Protein AF-A0A429F211-F1 (afdb_monomer_lite)

Radius of gyration: 15.54 Å; chains: 1; bounding box: 36×28×42 Å

Foldseek 3Di:
DDDDDPPPPDPDDDDDDDPVVVVVLVVVCVVVVHDSVVVVVVVVVVVVVVVCVVVVPPPDD

Sequence (61 aa):
MAGRPATGQTPAISFRPPVALRQELDKLAKSDGRDRSDVLIEAVHDWVRKRKRELGAAPQA

pLDDT: mean 78.62, std 16.05, range [38.41, 93.19]

Secondary structure (DSSP, 8-state):
------TTSSPPP-----HHHHHHHHHHHHHTT--HHHHHHHHHHHHHHHHHHHHHTS---

Structure (mmCIF, N/CA/C/O ba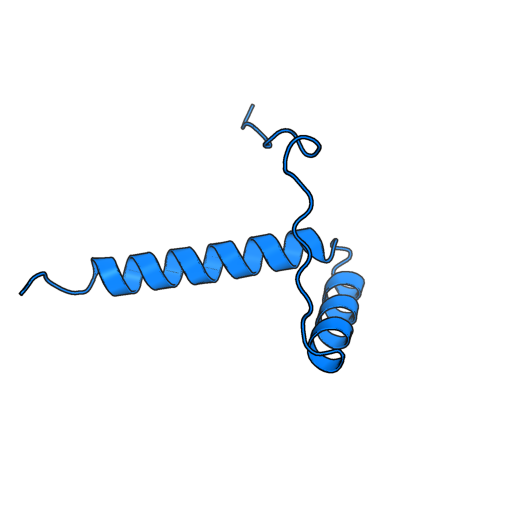ckbone):
data_AF-A0A429F211-F1
#
_entry.id   AF-A0A429F211-F1
#
loop_
_atom_site.group_PDB
_atom_site.id
_atom_site.type_symbol
_atom_site.label_atom_id
_atom_site.label_alt_id
_atom_site.label_comp_id
_atom_site.label_asym_id
_atom_site.label_entity_id
_atom_site.label_seq_id
_atom_site.pdbx_PDB_ins_code
_atom_site.Cartn_x
_atom_site.Cartn_y
_atom_site.Cartn_z
_atom_site.occupancy
_atom_site.B_iso_or_equiv
_atom_site.auth_seq_id
_atom_site.auth_comp_id
_atom_site.auth_asym_id
_atom_site.auth_atom_id
_atom_site.pdbx_PDB_model_num
ATOM 1 N N . MET A 1 1 ? -19.779 7.945 -19.496 1.00 39.81 1 MET A N 1
ATOM 2 C CA . MET A 1 1 ? -18.482 7.258 -19.304 1.00 39.81 1 MET A CA 1
ATOM 3 C C . MET A 1 1 ? -17.871 7.778 -18.013 1.00 39.81 1 MET A C 1
ATOM 5 O O . MET A 1 1 ? -17.802 8.987 -17.853 1.00 39.81 1 MET A O 1
ATOM 9 N N . ALA A 1 2 ? -17.563 6.894 -17.062 1.00 47.59 2 ALA A N 1
ATOM 10 C CA . ALA A 1 2 ? -17.120 7.261 -15.717 1.00 47.59 2 ALA A CA 1
ATOM 11 C C . ALA A 1 2 ? -15.836 8.107 -15.759 1.00 47.59 2 ALA A C 1
ATOM 13 O O . ALA A 1 2 ? -14.864 7.728 -16.412 1.00 47.59 2 ALA A O 1
ATOM 14 N N . GLY A 1 3 ? -15.865 9.262 -15.088 1.00 47.34 3 GLY A N 1
ATOM 15 C CA . GLY A 1 3 ? -14.775 10.228 -15.044 1.00 47.34 3 GLY A CA 1
ATOM 16 C C . GLY A 1 3 ? -13.537 9.636 -14.387 1.00 47.34 3 GLY A C 1
ATOM 17 O O . GLY A 1 3 ? -13.434 9.597 -13.163 1.00 47.34 3 GLY A O 1
ATOM 18 N N . ARG A 1 4 ? -12.581 9.189 -15.202 1.00 50.31 4 ARG A N 1
ATOM 19 C CA . ARG A 1 4 ? -11.201 9.075 -14.739 1.00 50.31 4 ARG A CA 1
ATOM 20 C C . ARG A 1 4 ? -10.740 10.504 -14.422 1.00 50.31 4 ARG A C 1
ATOM 22 O O . ARG A 1 4 ? -10.833 11.348 -15.317 1.00 50.31 4 ARG A O 1
ATOM 29 N N . PRO A 1 5 ? -10.321 10.818 -13.182 1.00 55.84 5 PRO A N 1
ATOM 30 C CA . PRO A 1 5 ? -9.734 12.121 -12.889 1.00 55.84 5 PRO A CA 1
ATOM 31 C C . PRO A 1 5 ? -8.587 12.352 -13.874 1.00 55.84 5 PRO A C 1
ATOM 33 O O . PRO A 1 5 ? -7.880 11.401 -14.206 1.00 55.84 5 PRO A O 1
ATOM 36 N N . ALA A 1 6 ? -8.450 13.574 -14.393 1.00 62.06 6 ALA A N 1
ATOM 37 C CA . ALA A 1 6 ? -7.433 13.912 -15.383 1.00 62.06 6 ALA A CA 1
ATOM 38 C C . ALA A 1 6 ? -6.036 13.635 -14.803 1.00 62.06 6 ALA A C 1
ATOM 40 O O . ALA A 1 6 ? -5.458 14.471 -14.105 1.00 62.06 6 ALA A O 1
ATOM 41 N N . THR A 1 7 ? -5.514 12.432 -15.050 1.00 58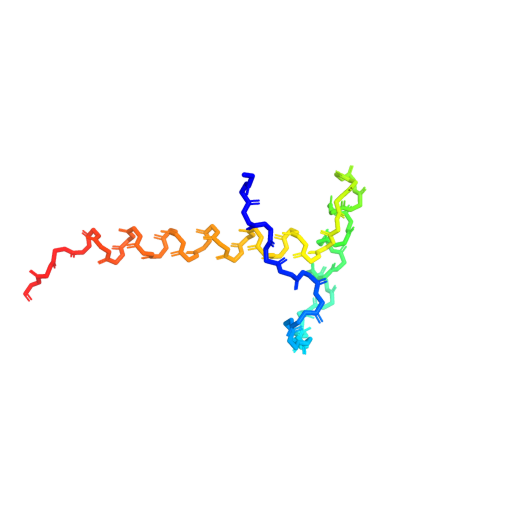.72 7 THR A N 1
ATOM 42 C CA . THR A 1 7 ? -4.178 11.994 -14.653 1.00 58.72 7 THR A CA 1
ATOM 43 C C . THR A 1 7 ? -3.184 12.916 -15.349 1.00 58.72 7 THR A C 1
ATOM 45 O O . THR A 1 7 ? -2.963 12.794 -16.551 1.00 58.72 7 THR A O 1
ATOM 48 N N . GLY A 1 8 ? -2.688 13.911 -14.611 1.00 57.78 8 GLY A N 1
ATOM 49 C CA . GLY A 1 8 ? -1.855 14.999 -15.132 1.00 57.78 8 GLY A CA 1
ATOM 50 C C . GLY A 1 8 ? -2.050 16.351 -14.437 1.00 57.78 8 GLY A C 1
ATOM 51 O O . GLY A 1 8 ? -1.165 17.192 -14.530 1.00 57.78 8 GLY A O 1
ATOM 52 N N . GLN A 1 9 ? -3.161 16.569 -13.717 1.00 66.06 9 GLN A N 1
ATOM 53 C CA . GLN A 1 9 ? -3.406 17.837 -13.000 1.00 66.06 9 GLN A CA 1
ATOM 54 C C . GLN A 1 9 ? -3.133 17.785 -11.492 1.00 66.06 9 GLN A C 1
ATOM 56 O O . GLN A 1 9 ? -3.083 18.823 -10.835 1.00 66.06 9 GLN A O 1
ATOM 61 N N . THR A 1 10 ? -2.964 16.595 -10.917 1.00 67.56 10 THR A N 1
ATOM 62 C CA . THR A 1 10 ? -2.660 16.467 -9.490 1.00 67.56 10 THR A CA 1
ATOM 63 C C . THR A 1 10 ? -1.170 16.729 -9.262 1.00 67.56 10 THR A C 1
ATOM 65 O O . THR A 1 10 ? -0.348 16.047 -9.881 1.00 67.56 10 THR A O 1
ATOM 68 N N . PRO A 1 11 ? -0.794 17.685 -8.392 1.00 71.69 11 PRO A N 1
ATOM 69 C CA . PRO A 1 11 ? 0.608 17.923 -8.079 1.00 71.69 11 PRO A CA 1
ATOM 70 C C . PRO A 1 11 ? 1.237 16.655 -7.497 1.00 71.69 11 PRO A C 1
ATOM 72 O O . PRO A 1 11 ? 0.627 15.961 -6.679 1.00 71.69 11 PRO A O 1
ATOM 75 N N . ALA A 1 12 ? 2.460 16.347 -7.930 1.00 74.75 12 ALA A N 1
ATOM 76 C CA . ALA A 1 12 ? 3.180 15.176 -7.454 1.00 74.75 12 ALA A CA 1
ATOM 77 C C . ALA A 1 12 ? 3.463 15.311 -5.953 1.00 74.75 12 ALA A C 1
ATOM 79 O O . ALA A 1 12 ? 4.130 16.246 -5.509 1.00 74.75 12 ALA A O 1
ATOM 80 N N . ILE A 1 13 ? 2.977 14.352 -5.169 1.00 77.94 13 ILE A N 1
ATOM 81 C CA . ILE A 1 13 ? 3.265 14.269 -3.739 1.00 77.94 13 ILE A CA 1
ATOM 82 C C . ILE A 1 13 ? 4.448 13.322 -3.554 1.00 77.94 13 ILE A C 1
ATOM 84 O O . ILE A 1 13 ? 4.418 12.171 -3.989 1.00 77.94 13 ILE A O 1
ATOM 88 N N . SER A 1 14 ? 5.500 13.804 -2.894 1.00 75.75 14 SER A N 1
ATOM 89 C CA . SER A 1 14 ? 6.659 12.980 -2.553 1.00 75.75 14 SER A CA 1
ATOM 90 C C . SER A 1 14 ? 6.469 12.349 -1.179 1.00 75.75 14 SER A C 1
ATOM 92 O O . SER A 1 14 ? 6.514 13.034 -0.162 1.00 75.75 14 SER A O 1
ATOM 94 N N . PHE A 1 15 ? 6.300 11.030 -1.145 1.00 79.75 15 PHE A N 1
ATOM 95 C CA . PHE A 1 15 ? 6.341 10.237 0.081 1.00 79.75 15 PHE A CA 1
ATOM 96 C C . PHE A 1 15 ? 7.644 9.434 0.124 1.00 79.75 15 PHE A C 1
ATOM 98 O O . PHE A 1 15 ? 8.081 8.882 -0.888 1.00 79.75 15 PHE A O 1
ATOM 105 N N . ARG A 1 16 ? 8.287 9.375 1.293 1.00 82.38 16 ARG A N 1
ATOM 106 C CA . ARG A 1 16 ? 9.532 8.623 1.504 1.00 82.38 16 ARG A CA 1
ATOM 107 C C . ARG A 1 16 ? 9.258 7.426 2.423 1.00 82.38 16 ARG A C 1
ATOM 109 O O . ARG A 1 16 ? 9.511 7.522 3.621 1.00 82.38 16 ARG A O 1
ATOM 116 N N . PRO A 1 17 ? 8.727 6.311 1.888 1.00 85.19 17 PRO A N 1
ATOM 117 C CA . PRO A 1 17 ? 8.585 5.087 2.665 1.00 85.19 17 PRO A CA 1
ATOM 118 C C . PRO A 1 17 ? 9.962 4.510 3.031 1.00 85.19 17 PRO A C 1
ATOM 120 O O . PRO A 1 17 ? 10.934 4.733 2.296 1.00 85.19 17 PRO A O 1
ATOM 123 N N . PRO A 1 18 ? 10.049 3.709 4.108 1.00 92.50 18 PRO A N 1
ATOM 124 C CA . PRO A 1 18 ? 11.212 2.870 4.370 1.00 92.50 18 PRO A CA 1
ATOM 125 C C . PRO A 1 18 ? 11.595 2.039 3.139 1.00 92.50 18 PRO A C 1
ATOM 127 O O . PRO A 1 18 ? 10.730 1.532 2.419 1.00 92.50 18 PRO A O 1
ATOM 130 N N . VAL A 1 19 ? 12.901 1.888 2.900 1.00 88.56 19 VAL A N 1
ATOM 131 C CA . VAL A 1 19 ? 13.425 1.258 1.675 1.00 88.56 19 VAL A CA 1
ATOM 132 C C . VAL A 1 19 ? 12.921 -0.176 1.509 1.00 88.56 19 VAL A C 1
ATOM 134 O O . VAL A 1 19 ? 12.509 -0.535 0.408 1.00 88.56 19 VAL A O 1
ATOM 137 N N . ALA A 1 20 ? 12.895 -0.960 2.591 1.00 90.56 20 ALA A N 1
ATOM 138 C CA . ALA A 1 20 ? 12.416 -2.343 2.570 1.00 90.56 20 ALA A CA 1
ATOM 139 C C . ALA A 1 20 ? 10.957 -2.430 2.093 1.00 90.56 20 ALA A C 1
ATOM 141 O O . ALA A 1 20 ? 10.670 -3.107 1.109 1.00 90.56 20 ALA A O 1
ATOM 142 N N . LEU A 1 21 ? 10.070 -1.631 2.696 1.00 89.31 21 LEU A N 1
ATOM 143 C CA . LEU A 1 21 ? 8.654 -1.580 2.328 1.00 89.31 21 LEU A CA 1
ATOM 144 C C . LEU A 1 21 ? 8.459 -1.188 0.857 1.00 89.31 21 LEU A C 1
ATOM 146 O O . LEU A 1 21 ? 7.638 -1.770 0.152 1.00 89.31 21 LEU A O 1
ATOM 150 N N . ARG A 1 22 ? 9.235 -0.208 0.375 1.00 87.38 22 ARG A N 1
ATOM 151 C CA . ARG A 1 22 ? 9.193 0.203 -1.033 1.00 87.38 22 ARG A CA 1
ATOM 152 C C . ARG A 1 22 ? 9.586 -0.941 -1.964 1.00 87.38 22 ARG A C 1
ATOM 154 O O . ARG A 1 22 ? 8.925 -1.137 -2.976 1.00 87.38 22 ARG A O 1
ATOM 161 N N . GLN A 1 23 ? 10.658 -1.663 -1.646 1.00 91.75 23 GLN A N 1
ATOM 162 C CA . GLN A 1 23 ? 11.149 -2.761 -2.479 1.00 91.75 23 GLN A CA 1
ATOM 163 C C . GLN A 1 23 ? 10.163 -3.927 -2.534 1.00 91.75 23 GLN A C 1
ATOM 165 O O . GLN A 1 23 ? 9.937 -4.472 -3.614 1.00 91.75 23 GLN A O 1
ATOM 170 N N . GLU A 1 24 ? 9.555 -4.285 -1.403 1.00 92.12 24 GLU A N 1
ATOM 171 C CA . GLU A 1 24 ? 8.520 -5.320 -1.355 1.00 92.12 24 GLU A CA 1
ATOM 172 C C . GLU A 1 24 ? 7.299 -4.927 -2.186 1.00 92.12 24 GLU A C 1
ATOM 174 O O . GLU A 1 24 ? 6.834 -5.712 -3.012 1.00 92.12 24 GLU A O 1
ATOM 179 N N . LEU A 1 25 ? 6.841 -3.681 -2.049 1.00 89.62 25 LEU A N 1
ATOM 180 C CA . LEU A 1 25 ? 5.741 -3.151 -2.844 1.00 89.62 25 LEU A CA 1
ATOM 181 C C . LEU A 1 25 ? 6.063 -3.142 -4.345 1.00 89.62 25 LEU A C 1
ATOM 183 O O . LEU A 1 25 ? 5.246 -3.584 -5.145 1.00 89.62 25 LEU A O 1
ATOM 187 N N . ASP A 1 26 ? 7.249 -2.666 -4.738 1.00 89.19 26 ASP A N 1
ATOM 188 C CA . ASP A 1 26 ? 7.691 -2.673 -6.138 1.00 89.19 26 ASP A CA 1
ATOM 189 C C . ASP A 1 26 ? 7.765 -4.108 -6.695 1.00 89.19 26 ASP A C 1
ATOM 191 O O . ASP A 1 26 ? 7.461 -4.329 -7.866 1.00 89.19 26 ASP A O 1
ATOM 195 N N . LYS A 1 27 ? 8.152 -5.095 -5.876 1.00 93.19 27 LYS A N 1
ATOM 196 C CA . LYS A 1 27 ? 8.196 -6.507 -6.280 1.00 93.19 27 LYS A CA 1
ATOM 197 C C . LYS A 1 27 ? 6.793 -7.073 -6.518 1.00 93.19 27 LYS A C 1
ATOM 199 O O . LYS A 1 27 ? 6.584 -7.706 -7.549 1.00 93.19 27 LYS A O 1
ATOM 204 N N . LEU A 1 28 ? 5.856 -6.817 -5.603 1.00 91.94 28 LEU A N 1
ATOM 205 C CA . LEU A 1 28 ? 4.461 -7.264 -5.705 1.00 91.94 28 LEU A CA 1
ATOM 206 C C . LEU A 1 28 ? 3.715 -6.567 -6.852 1.00 91.94 28 LEU A C 1
ATOM 208 O O . LEU A 1 28 ? 3.039 -7.208 -7.648 1.00 91.94 28 LEU A O 1
ATOM 212 N N . ALA A 1 29 ? 3.896 -5.255 -7.009 1.00 90.19 29 ALA A N 1
ATOM 213 C CA . ALA 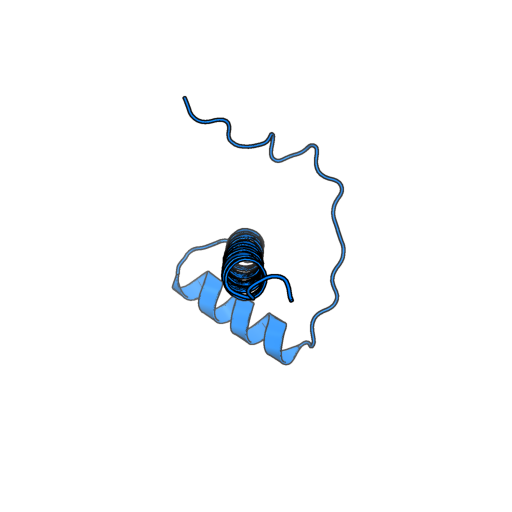A 1 29 ? 3.285 -4.514 -8.110 1.00 90.19 29 ALA A CA 1
ATOM 214 C C . ALA A 1 29 ? 3.778 -5.030 -9.473 1.00 90.19 29 ALA A C 1
ATOM 216 O O . ALA A 1 29 ? 2.983 -5.220 -10.392 1.00 90.19 29 ALA A O 1
ATOM 217 N N . LYS A 1 30 ? 5.080 -5.336 -9.587 1.00 90.44 30 LYS A N 1
ATOM 218 C CA . LYS A 1 30 ? 5.655 -5.933 -10.799 1.00 90.44 30 LYS A CA 1
ATOM 219 C C . LYS A 1 30 ? 5.130 -7.336 -11.085 1.00 90.44 30 LYS A C 1
ATOM 221 O O . LYS A 1 30 ? 4.900 -7.629 -12.254 1.00 90.44 30 LYS A O 1
ATOM 226 N N . SER A 1 31 ? 4.955 -8.193 -10.074 1.00 90.88 31 SER A N 1
ATOM 227 C CA . SER A 1 31 ? 4.388 -9.534 -10.297 1.00 90.88 31 SER A CA 1
ATOM 228 C C . SER A 1 31 ? 2.952 -9.472 -10.808 1.00 90.88 31 SER A C 1
ATOM 230 O O . SER A 1 31 ? 2.567 -10.298 -11.629 1.00 90.88 31 SER A O 1
ATOM 232 N N . ASP A 1 32 ? 2.207 -8.450 -10.392 1.00 86.62 32 ASP A N 1
ATOM 233 C CA . ASP A 1 32 ? 0.812 -8.246 -10.786 1.00 86.62 32 ASP A CA 1
ATOM 234 C C . ASP A 1 32 ? 0.665 -7.412 -12.072 1.00 86.62 32 ASP A C 1
ATOM 236 O O . ASP A 1 32 ? -0.452 -7.158 -12.525 1.00 86.62 32 ASP A O 1
ATOM 240 N N . GLY A 1 33 ? 1.779 -6.960 -12.666 1.00 89.31 33 GLY A N 1
ATOM 241 C CA . GLY A 1 33 ? 1.782 -6.104 -13.856 1.00 89.31 33 GLY A CA 1
ATOM 242 C C . GLY A 1 33 ? 1.154 -4.722 -13.635 1.00 89.31 33 GLY A C 1
ATOM 243 O O . GLY A 1 33 ? 0.673 -4.110 -14.588 1.00 89.31 33 GLY A O 1
ATOM 244 N N . ARG A 1 34 ? 1.124 -4.234 -12.389 1.00 86.69 34 ARG A N 1
ATOM 245 C CA . ARG A 1 34 ? 0.496 -2.965 -11.992 1.00 86.69 34 ARG A CA 1
ATOM 246 C C . ARG A 1 34 ? 1.532 -1.873 -11.729 1.00 86.69 34 ARG A C 1
ATOM 248 O O . ARG A 1 34 ? 2.667 -2.154 -11.342 1.00 86.69 34 ARG A O 1
ATOM 255 N N . ASP A 1 35 ? 1.127 -0.612 -11.889 1.00 87.44 35 ASP A N 1
ATOM 256 C CA . ASP A 1 35 ? 1.946 0.521 -11.455 1.00 87.44 35 ASP A CA 1
ATOM 257 C C . ASP A 1 35 ? 1.952 0.631 -9.925 1.00 87.44 35 ASP A C 1
ATOM 259 O O . ASP A 1 35 ? 0.935 0.435 -9.254 1.00 87.44 35 ASP A O 1
ATOM 263 N N . ARG A 1 36 ? 3.107 0.992 -9.356 1.00 87.31 36 ARG A N 1
ATOM 264 C CA . ARG A 1 36 ? 3.253 1.167 -7.904 1.00 87.31 36 ARG A CA 1
ATOM 265 C C . ARG A 1 36 ? 2.284 2.220 -7.360 1.00 87.31 36 ARG A C 1
ATOM 267 O O . ARG A 1 36 ? 1.787 2.072 -6.245 1.00 87.31 36 ARG A O 1
ATOM 274 N N . SER A 1 37 ? 2.056 3.295 -8.107 1.00 83.69 37 SER A N 1
ATOM 275 C CA . SER A 1 37 ? 1.200 4.406 -7.687 1.00 83.69 37 SER A CA 1
ATOM 276 C C . SER A 1 37 ? -0.257 3.969 -7.621 1.00 83.69 37 SER A C 1
ATOM 278 O O . SER A 1 37 ? -0.925 4.301 -6.647 1.00 83.69 37 SER A O 1
ATOM 280 N N . ASP A 1 38 ? -0.723 3.167 -8.582 1.00 85.25 38 ASP A N 1
ATOM 281 C CA . ASP A 1 38 ? -2.074 2.592 -8.557 1.00 85.25 38 ASP A CA 1
ATOM 282 C C . ASP A 1 38 ? -2.290 1.726 -7.311 1.00 85.25 38 ASP A C 1
ATOM 284 O O . ASP A 1 38 ? -3.278 1.904 -6.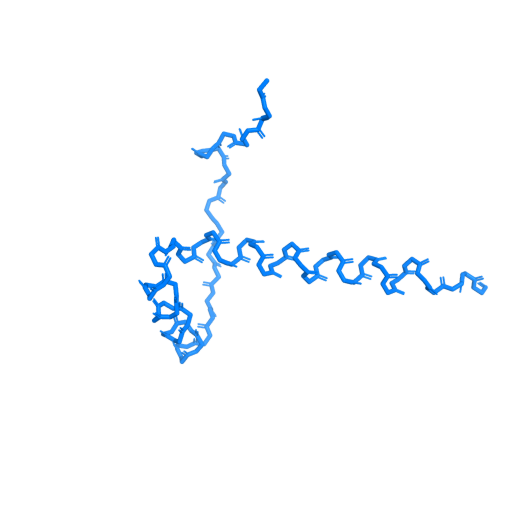598 1.00 85.25 38 ASP A O 1
ATOM 288 N N . VAL A 1 39 ? -1.331 0.851 -6.983 1.00 90.00 39 VAL A N 1
ATOM 289 C CA . VAL A 1 39 ? -1.413 0.000 -5.781 1.00 90.00 39 VAL A CA 1
ATOM 290 C C . VAL A 1 39 ? -1.443 0.841 -4.499 1.00 90.00 39 VAL A C 1
ATOM 292 O O . VAL A 1 39 ? -2.213 0.554 -3.582 1.00 90.00 39 VAL A O 1
ATOM 295 N N . LEU A 1 40 ? -0.646 1.912 -4.426 1.00 88.00 40 LEU A N 1
ATOM 296 C CA . LEU A 1 40 ? -0.662 2.830 -3.282 1.00 88.00 40 LEU A CA 1
ATOM 297 C C . LEU A 1 40 ? -1.998 3.563 -3.148 1.00 88.00 40 LEU A C 1
ATOM 299 O O . LEU A 1 40 ? -2.527 3.673 -2.043 1.00 88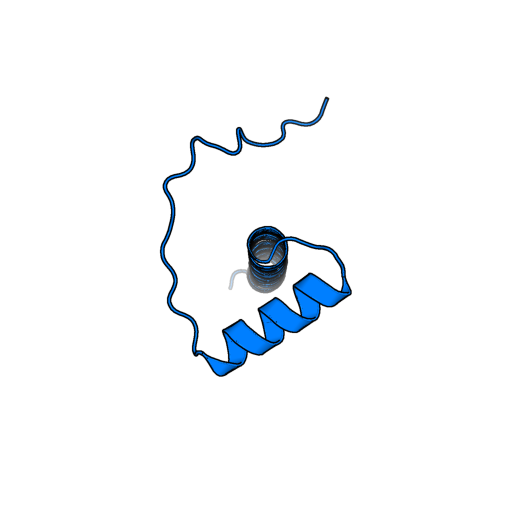.00 40 LEU A O 1
ATOM 303 N N . ILE A 1 41 ? -2.542 4.061 -4.257 1.00 87.44 41 ILE A N 1
ATOM 304 C CA . ILE A 1 41 ? -3.829 4.759 -4.280 1.00 87.44 41 ILE A CA 1
ATOM 305 C C . ILE A 1 41 ? -4.947 3.814 -3.822 1.00 87.44 41 ILE A C 1
ATOM 307 O O . ILE A 1 41 ? -5.774 4.202 -2.993 1.00 87.44 41 ILE A O 1
ATOM 311 N N . GLU A 1 42 ? -4.945 2.569 -4.303 1.00 89.00 42 GLU A N 1
ATOM 312 C CA . GLU A 1 42 ? -5.902 1.535 -3.901 1.00 89.00 42 GLU A CA 1
ATOM 313 C C . GLU A 1 42 ? -5.812 1.245 -2.394 1.00 89.00 42 GLU A C 1
ATOM 315 O O . GLU A 1 42 ? -6.815 1.356 -1.686 1.00 89.00 42 GLU A O 1
ATOM 320 N N . ALA A 1 43 ? -4.606 0.989 -1.873 1.00 89.94 43 ALA A N 1
ATOM 321 C CA . ALA A 1 43 ? -4.387 0.717 -0.452 1.00 89.94 43 ALA A CA 1
ATOM 322 C C . ALA A 1 43 ? -4.842 1.880 0.451 1.00 89.94 43 ALA A C 1
ATOM 324 O O . ALA A 1 43 ? -5.442 1.663 1.509 1.00 89.94 43 ALA A O 1
ATOM 325 N N . VAL A 1 44 ? -4.602 3.126 0.026 1.00 89.31 44 VAL A N 1
ATOM 326 C CA . VAL A 1 44 ? -5.073 4.323 0.738 1.00 89.31 44 VAL A CA 1
ATOM 327 C C . VAL A 1 44 ? -6.599 4.414 0.706 1.00 89.31 44 VAL A C 1
ATOM 329 O O . VAL A 1 44 ? -7.211 4.691 1.740 1.00 89.31 44 VAL A O 1
ATOM 332 N N . HIS A 1 45 ? -7.236 4.152 -0.439 1.00 89.69 45 HIS A N 1
ATOM 333 C CA . HIS A 1 45 ? -8.696 4.118 -0.530 1.00 89.69 45 HIS A CA 1
ATOM 334 C C . HIS A 1 45 ? -9.305 3.071 0.403 1.00 89.69 45 HIS A C 1
ATOM 336 O O . HIS A 1 45 ? -10.283 3.379 1.091 1.00 89.69 45 HIS A O 1
ATOM 342 N N . ASP A 1 46 ? -8.732 1.870 0.454 1.00 91.56 46 ASP A N 1
ATOM 343 C CA . ASP A 1 46 ? -9.201 0.792 1.322 1.00 91.56 46 ASP A CA 1
ATOM 344 C C . ASP A 1 46 ? -9.079 1.164 2.799 1.00 91.56 46 ASP A 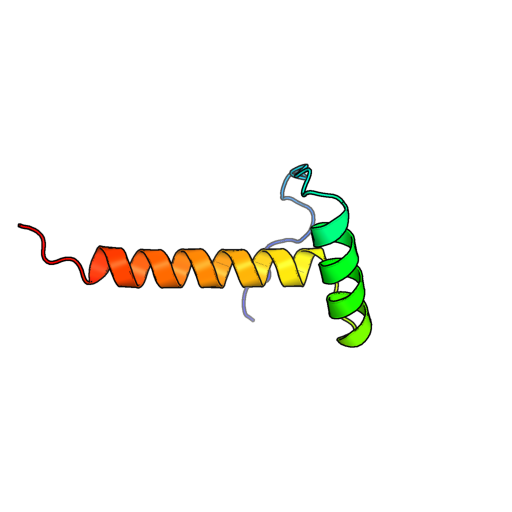C 1
ATOM 346 O O . ASP A 1 46 ? -10.048 1.059 3.559 1.00 91.56 46 ASP A O 1
ATOM 350 N N . TRP A 1 47 ? -7.932 1.721 3.196 1.00 91.44 47 TRP A N 1
ATOM 351 C CA . TRP A 1 47 ? -7.721 2.187 4.562 1.00 91.44 47 TRP A CA 1
ATOM 352 C C . TRP A 1 47 ? -8.699 3.302 4.955 1.00 91.44 47 TRP A C 1
ATOM 354 O O . TRP A 1 47 ? -9.327 3.226 6.013 1.00 91.44 47 TRP A O 1
ATOM 364 N N . VAL A 1 48 ? -8.899 4.309 4.095 1.00 89.44 48 VAL A N 1
ATOM 365 C CA . VAL A 1 48 ? -9.854 5.404 4.347 1.00 89.44 48 VAL A CA 1
ATOM 366 C C . VAL A 1 48 ? -11.284 4.877 4.439 1.00 89.44 48 VAL A C 1
ATOM 368 O O . VAL A 1 48 ? -12.031 5.287 5.327 1.00 89.44 48 VAL A O 1
ATOM 371 N N . ARG A 1 49 ? -11.693 3.966 3.548 1.00 90.81 49 ARG A N 1
ATOM 372 C CA . ARG A 1 49 ? -13.032 3.354 3.585 1.00 90.81 49 ARG A CA 1
ATOM 373 C C . ARG A 1 49 ? -13.234 2.551 4.862 1.00 90.81 49 ARG A C 1
ATOM 375 O O . ARG A 1 49 ? -14.273 2.706 5.499 1.00 90.81 49 ARG A O 1
ATOM 382 N N . LYS A 1 50 ? -12.245 1.746 5.257 1.00 90.94 50 LYS A N 1
ATOM 383 C CA . LYS A 1 50 ? -12.261 0.993 6.513 1.00 90.94 50 LYS A CA 1
ATOM 384 C C . LYS A 1 50 ? -12.406 1.932 7.709 1.00 90.94 50 LYS A C 1
ATOM 386 O O . LYS A 1 50 ? -13.335 1.766 8.490 1.00 90.94 50 LYS A O 1
ATOM 391 N N . ARG A 1 51 ? -11.583 2.981 7.792 1.00 91.31 51 ARG A N 1
ATOM 392 C CA . ARG A 1 51 ? -11.658 3.980 8.869 1.00 91.31 51 ARG A CA 1
ATOM 393 C C . ARG A 1 51 ? -12.995 4.707 8.914 1.00 91.31 51 ARG A C 1
ATOM 395 O O . ARG A 1 51 ? -13.552 4.874 9.989 1.00 91.31 51 ARG A O 1
ATOM 402 N N . LYS A 1 52 ? -13.547 5.098 7.763 1.00 88.38 52 LYS A N 1
ATOM 403 C CA . LYS A 1 52 ? -14.881 5.714 7.698 1.00 88.38 52 LYS A CA 1
ATOM 404 C C . LYS A 1 52 ? -15.981 4.765 8.169 1.00 88.38 52 LYS A C 1
ATOM 406 O O . LYS A 1 52 ? -16.903 5.220 8.831 1.00 88.38 52 LYS A O 1
ATOM 411 N N . ARG A 1 53 ? -15.887 3.468 7.853 1.00 87.44 53 ARG A N 1
ATOM 412 C CA . ARG A 1 53 ? -16.824 2.456 8.366 1.00 87.44 53 ARG A CA 1
ATOM 413 C C . ARG A 1 53 ? -16.703 2.300 9.877 1.00 87.44 53 ARG A C 1
ATOM 415 O O . ARG A 1 53 ? -17.720 2.303 10.548 1.00 87.44 53 ARG A O 1
ATOM 422 N N . GLU A 1 54 ? -15.486 2.210 10.404 1.00 88.62 54 GLU A N 1
ATOM 423 C CA . GLU A 1 54 ? -15.233 2.081 11.847 1.00 88.62 54 GLU A CA 1
ATOM 424 C C . GLU A 1 54 ? -15.713 3.314 12.628 1.00 88.62 54 GLU A C 1
ATOM 426 O O . GLU A 1 54 ? -16.362 3.175 13.657 1.00 88.62 54 GLU A O 1
ATOM 431 N N . LEU A 1 55 ? -15.449 4.519 12.114 1.00 80.81 55 LEU A N 1
ATOM 432 C CA . LEU A 1 55 ? -15.868 5.779 12.736 1.00 80.81 55 LEU A CA 1
ATOM 433 C C . LEU A 1 55 ? -17.368 6.055 12.569 1.00 80.81 55 LEU A C 1
ATOM 435 O O . LEU A 1 55 ? -17.981 6.615 13.465 1.00 80.81 55 LEU A O 1
ATOM 439 N N . GLY A 1 56 ? -17.970 5.657 11.445 1.00 66.19 56 GLY A N 1
ATOM 440 C CA . GLY A 1 56 ? -19.418 5.744 11.231 1.00 66.19 56 GLY A CA 1
ATOM 441 C C . GLY A 1 56 ? -20.216 4.665 11.971 1.00 66.19 56 GLY A C 1
ATOM 442 O O . GLY A 1 56 ? -21.415 4.827 12.168 1.00 66.19 56 GLY A O 1
ATOM 443 N N . ALA A 1 57 ? -19.558 3.576 12.382 1.00 58.53 57 ALA A N 1
ATOM 444 C CA . ALA A 1 57 ? -20.112 2.538 13.248 1.00 58.53 57 ALA A CA 1
ATOM 445 C C . ALA A 1 57 ? -19.872 2.812 14.743 1.00 58.53 57 ALA A C 1
ATOM 447 O O . ALA A 1 57 ? -20.373 2.058 15.575 1.00 58.53 57 ALA A O 1
ATOM 448 N N . ALA A 1 58 ? -19.136 3.872 15.099 1.00 50.53 58 ALA A N 1
ATOM 449 C CA . ALA A 1 58 ? -19.141 4.385 16.459 1.00 50.53 58 ALA A CA 1
ATOM 450 C C . ALA A 1 58 ? -20.484 5.108 16.673 1.00 50.53 58 ALA A C 1
ATOM 452 O O . ALA A 1 58 ? -20.727 6.123 16.013 1.00 50.53 58 ALA A O 1
ATOM 453 N N . PRO A 1 59 ? -21.388 4.604 17.536 1.00 46.34 59 PRO A N 1
ATOM 454 C CA . PRO A 1 59 ? -22.556 5.380 17.914 1.00 46.34 59 PRO A CA 1
ATOM 455 C C . PRO A 1 59 ? -22.045 6.676 18.543 1.00 46.34 59 PRO A C 1
ATOM 457 O O . PRO A 1 59 ? -21.186 6.644 19.425 1.00 46.34 59 PRO A O 1
ATOM 460 N N . GLN A 1 60 ? -22.531 7.812 18.043 1.00 47.47 60 GLN A N 1
ATOM 461 C CA . GLN A 1 60 ? -22.378 9.079 18.745 1.00 47.47 60 GLN A CA 1
ATOM 462 C C . GLN A 1 60 ? -22.914 8.873 20.167 1.00 47.47 60 GLN A C 1
ATOM 464 O O . GLN A 1 60 ? -24.092 8.545 20.329 1.00 47.47 60 GLN A O 1
ATOM 469 N N . ALA A 1 61 ? -22.020 8.971 21.149 1.00 38.41 61 ALA A N 1
ATOM 470 C CA . ALA A 1 61 ? -22.360 9.088 22.560 1.00 38.41 61 ALA A CA 1
ATOM 471 C C . ALA A 1 61 ? -22.711 10.542 22.880 1.00 38.41 61 ALA A C 1
ATOM 473 O O . ALA A 1 61 ? -22.073 11.437 22.273 1.00 38.41 61 ALA A O 1
#